Protein AF-A0A5B9D809-F1 (afdb_monomer_lite)

Foldseek 3Di:
DCWDDQVNQIAHPLVSVQQVVVCVQQVDHAAADPDDDPPDGHFHDDPRATQEGAPEQRQDAAGDLSVLVNCNHAYYHQDNYNHPDYDPSVVSNPNHNYDHHD

Secondary structure (DSSP, 8-state):
--EEEETTEEEEHHHHHHHHHHHHHHTSPPPB-S---TT-EEEEEETTEEEEEEETT---S---GGGGG-TT--EEE--SS--S---GGGGG-TT--EEE--

Organism: NCBI:txid2594042

Structure (mmCIF, N/CA/C/O backbone):
data_AF-A0A5B9D809-F1
#
_entry.id   AF-A0A5B9D809-F1
#
loop_
_atom_site.group_PDB
_atom_site.id
_atom_site.type_symbol
_atom_site.label_atom_id
_atom_site.label_alt_id
_atom_site.label_comp_id
_atom_site.label_asym_id
_atom_site.label_entity_id
_atom_site.label_seq_id
_atom_site.pdbx_PDB_ins_code
_atom_site.Cartn_x
_atom_site.Cartn_y
_atom_site.Cartn_z
_atom_site.occupancy
_atom_site.B_iso_or_equiv
_atom_site.auth_seq_id
_atom_site.auth_comp_id
_atom_site.auth_asym_id
_atom_site.auth_atom_id
_atom_site.pdbx_PDB_model_num
ATOM 1 N N . MET A 1 1 ? -5.465 4.920 18.343 1.00 63.78 1 MET A N 1
ATOM 2 C CA . MET A 1 1 ? -5.443 5.344 16.935 1.00 63.78 1 MET A CA 1
ATOM 3 C C . MET A 1 1 ? -4.819 6.717 16.928 1.00 63.78 1 MET A C 1
ATOM 5 O O . MET A 1 1 ? -5.321 7.591 17.634 1.00 63.78 1 MET A O 1
ATOM 9 N N . ASN A 1 2 ? -3.668 6.849 16.281 1.00 88.94 2 ASN A N 1
ATOM 10 C CA . ASN A 1 2 ? -2.941 8.104 16.164 1.00 88.94 2 ASN A CA 1
ATOM 11 C C . ASN A 1 2 ? -3.102 8.561 14.714 1.00 88.94 2 ASN A C 1
ATOM 13 O O . ASN A 1 2 ? -2.374 8.117 13.836 1.00 88.94 2 ASN A O 1
ATOM 17 N N . ILE A 1 3 ? -4.129 9.370 14.463 1.00 93.81 3 ILE A N 1
ATOM 18 C CA . ILE A 1 3 ? -4.565 9.721 13.109 1.00 93.81 3 ILE A CA 1
ATOM 19 C C . ILE A 1 3 ? -3.900 11.030 12.672 1.00 93.81 3 ILE A C 1
ATOM 21 O O . ILE A 1 3 ? -3.886 12.005 13.424 1.00 93.81 3 ILE A O 1
ATOM 25 N N . GLN A 1 4 ? -3.423 11.072 11.430 1.00 95.12 4 GLN A N 1
ATOM 26 C CA . GLN A 1 4 ? -2.888 12.251 10.753 1.00 95.12 4 GLN A CA 1
ATOM 27 C C . GLN A 1 4 ? -3.584 12.456 9.395 1.00 95.12 4 GLN A C 1
ATOM 29 O O . GLN A 1 4 ? -4.223 11.556 8.854 1.00 95.12 4 GLN A O 1
ATOM 34 N N . GLN A 1 5 ? -3.502 13.673 8.846 1.00 95.56 5 GLN A N 1
ATOM 35 C CA . GLN A 1 5 ? -3.953 13.956 7.485 1.00 95.56 5 GLN A CA 1
ATOM 36 C C . GLN A 1 5 ? -2.834 13.722 6.466 1.00 95.56 5 GLN A C 1
ATOM 38 O O . GLN A 1 5 ? -1.820 14.419 6.478 1.00 95.56 5 GLN A O 1
ATOM 43 N N . TYR A 1 6 ? -3.074 12.815 5.524 1.00 97.38 6 TYR A N 1
ATOM 44 C CA . TYR A 1 6 ? -2.292 12.647 4.304 1.00 97.38 6 TYR A CA 1
ATOM 45 C C . TYR A 1 6 ? -3.036 13.315 3.142 1.00 97.38 6 TYR A C 1
ATOM 47 O O . TYR A 1 6 ? -4.085 12.844 2.709 1.00 97.38 6 TYR A O 1
ATOM 55 N N . HIS A 1 7 ? -2.553 14.476 2.687 1.00 96.38 7 HIS A N 1
ATOM 56 C CA . HIS A 1 7 ? -3.226 15.314 1.672 1.00 96.38 7 HIS A CA 1
ATOM 57 C C . HIS A 1 7 ? -4.727 15.544 1.943 1.00 96.38 7 HIS A C 1
ATOM 59 O O . HIS A 1 7 ? -5.543 15.549 1.025 1.00 96.38 7 HIS A O 1
ATOM 65 N N . GLY A 1 8 ? -5.094 15.733 3.215 1.00 96.38 8 GLY A N 1
ATOM 66 C CA . GLY A 1 8 ? -6.481 15.933 3.658 1.00 96.38 8 GLY A CA 1
ATOM 67 C C . GLY A 1 8 ? -7.268 14.646 3.939 1.00 96.38 8 GLY A C 1
ATOM 68 O O . GLY A 1 8 ? -8.413 14.724 4.377 1.00 96.3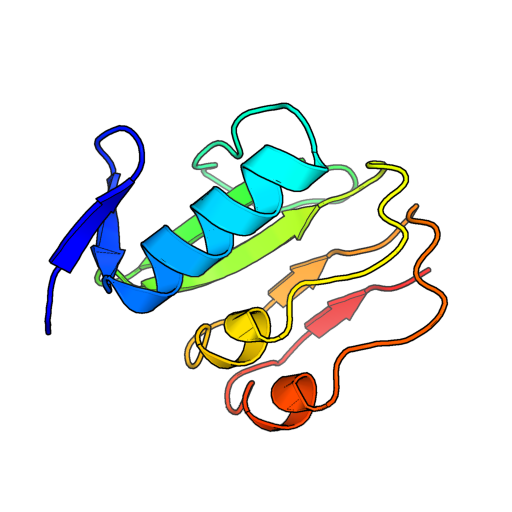8 8 GLY A O 1
ATOM 69 N N . ILE A 1 9 ? -6.667 13.471 3.736 1.00 97.31 9 ILE A N 1
ATOM 70 C CA . ILE A 1 9 ? -7.277 12.165 4.005 1.00 97.31 9 ILE A CA 1
ATOM 71 C C . ILE A 1 9 ? -6.835 11.695 5.397 1.00 97.31 9 ILE A C 1
ATOM 73 O O . ILE A 1 9 ? -5.632 11.585 5.635 1.00 97.31 9 ILE A O 1
ATOM 77 N N . PRO A 1 10 ? -7.764 11.431 6.331 1.00 97.44 10 PRO A N 1
ATOM 78 C CA . PRO A 1 10 ? -7.414 10.926 7.652 1.00 97.44 10 PRO A CA 1
ATOM 79 C C . PRO A 1 10 ? -6.962 9.460 7.575 1.00 97.44 10 PRO A C 1
ATOM 81 O O . PRO A 1 10 ? -7.690 8.608 7.060 1.00 97.44 10 PRO A O 1
ATOM 84 N N . LEU A 1 11 ? -5.775 9.184 8.107 1.00 97.75 11 LEU A N 1
ATOM 85 C CA . LEU A 1 11 ? -5.126 7.873 8.135 1.00 97.75 11 LEU A CA 1
ATOM 86 C C . LEU A 1 11 ? -4.359 7.685 9.446 1.00 97.75 11 LEU A C 1
ATOM 88 O O . LEU A 1 11 ? -3.977 8.669 10.078 1.00 97.75 11 LEU A O 1
ATOM 92 N N . GLU A 1 12 ? -4.086 6.444 9.843 1.00 97.06 12 GLU A N 1
ATOM 93 C CA . GLU A 1 12 ? -3.093 6.187 10.897 1.00 97.06 12 GLU A CA 1
ATOM 94 C C . GLU A 1 12 ? -1.727 6.785 10.506 1.00 97.06 12 GLU A C 1
ATOM 96 O O . GLU A 1 12 ? -1.338 6.804 9.331 1.00 97.06 12 GLU A O 1
ATOM 101 N N . ILE A 1 13 ? -1.006 7.310 11.497 1.00 97.19 13 ILE A N 1
ATOM 102 C CA . ILE A 1 13 ? 0.246 8.049 11.298 1.00 97.19 13 ILE A CA 1
ATOM 103 C C . ILE A 1 13 ? 1.286 7.218 10.543 1.00 97.19 13 ILE A C 1
ATOM 105 O O . ILE A 1 13 ? 1.902 7.720 9.606 1.00 97.19 13 ILE A O 1
ATOM 109 N N . GLU A 1 14 ? 1.418 5.927 10.863 1.00 97.19 14 GLU A N 1
ATOM 110 C CA . GLU A 1 14 ? 2.416 5.066 10.228 1.00 97.19 14 GLU A CA 1
ATOM 111 C C . GLU A 1 14 ? 2.100 4.785 8.748 1.00 97.19 14 GLU A C 1
ATOM 113 O O . GLU A 1 14 ? 3.003 4.533 7.947 1.00 97.19 14 GLU A O 1
ATOM 118 N N . GLU A 1 15 ? 0.820 4.834 8.366 1.00 98.00 15 GLU A N 1
ATOM 119 C CA . GLU A 1 15 ? 0.392 4.702 6.971 1.00 98.00 15 GLU A CA 1
ATOM 120 C C . GLU A 1 15 ? 0.592 6.016 6.200 1.00 98.00 15 GLU A C 1
ATOM 122 O O . GLU A 1 15 ? 0.977 5.985 5.029 1.00 98.00 15 GLU A O 1
ATOM 127 N N . CYS A 1 16 ? 0.410 7.171 6.860 1.00 97.81 16 CYS A N 1
ATOM 128 C CA . CYS A 1 16 ? 0.773 8.475 6.294 1.00 97.81 16 CYS A CA 1
ATOM 129 C C . CYS A 1 16 ? 2.271 8.543 5.984 1.00 97.81 16 CYS A C 1
ATOM 131 O O . CYS A 1 16 ? 2.657 8.998 4.907 1.00 97.81 16 CYS A O 1
ATOM 133 N N . GLU A 1 17 ? 3.110 8.094 6.919 1.00 97.69 17 GLU A N 1
ATOM 134 C CA . GLU A 1 17 ? 4.563 8.039 6.752 1.00 97.69 17 GLU A CA 1
ATOM 135 C C . GLU A 1 17 ? 4.945 7.137 5.577 1.00 97.69 17 GLU A C 1
ATOM 137 O O . GLU A 1 17 ? 5.720 7.552 4.718 1.00 97.69 17 GLU A O 1
ATOM 142 N N . PHE A 1 18 ? 4.344 5.944 5.481 1.00 98.31 18 PHE A N 1
ATOM 143 C CA . PHE A 1 18 ? 4.558 5.049 4.345 1.00 98.31 18 PHE A CA 1
ATOM 144 C C . PHE A 1 18 ? 4.208 5.713 3.005 1.00 98.31 18 PHE A C 1
ATOM 146 O O . PHE A 1 18 ? 5.039 5.712 2.093 1.00 98.31 18 PHE A O 1
ATOM 153 N N . LEU A 1 19 ? 3.008 6.293 2.876 1.00 98.50 19 LEU A N 1
ATOM 154 C CA . LEU A 1 19 ? 2.602 6.948 1.632 1.00 98.50 19 LEU A CA 1
ATOM 155 C C . LEU A 1 19 ? 3.497 8.148 1.308 1.00 98.50 19 LEU A C 1
ATOM 157 O O . LEU A 1 19 ? 3.867 8.319 0.153 1.00 98.50 19 LEU A O 1
ATOM 161 N N . THR A 1 20 ? 3.904 8.932 2.309 1.00 98.06 20 THR A N 1
ATOM 162 C CA . THR A 1 20 ? 4.818 10.072 2.124 1.00 98.06 20 THR A CA 1
ATOM 163 C C . THR A 1 20 ? 6.182 9.612 1.608 1.00 98.06 20 THR A C 1
ATOM 165 O O . THR A 1 20 ? 6.657 10.128 0.600 1.00 98.06 20 THR A O 1
ATOM 168 N N . SER A 1 21 ? 6.784 8.584 2.219 1.00 98.12 21 SER A N 1
ATOM 169 C CA . SER A 1 21 ? 8.042 8.005 1.727 1.00 98.12 21 SER A CA 1
ATOM 170 C C . SER A 1 21 ? 7.909 7.453 0.307 1.00 98.12 21 SER A C 1
ATOM 172 O O . SER A 1 21 ? 8.828 7.569 -0.500 1.00 98.12 21 SER A O 1
ATOM 174 N N . LEU A 1 22 ? 6.768 6.847 -0.024 1.00 97.88 22 LEU A N 1
ATOM 175 C CA . LEU A 1 22 ? 6.533 6.320 -1.362 1.00 97.88 22 LEU A CA 1
ATOM 176 C C . LEU A 1 22 ? 6.340 7.441 -2.398 1.00 97.88 22 LEU A C 1
ATOM 178 O O . LEU A 1 22 ? 6.852 7.335 -3.509 1.00 97.88 22 LEU A O 1
ATOM 182 N N . GLU A 1 23 ? 5.671 8.539 -2.045 1.00 97.56 23 GLU A N 1
ATOM 183 C CA . GLU A 1 23 ? 5.568 9.732 -2.895 1.00 97.56 23 GLU A CA 1
ATOM 184 C C . GLU A 1 23 ? 6.924 10.370 -3.187 1.00 97.56 23 GLU A C 1
ATOM 186 O O . GLU A 1 23 ? 7.155 10.803 -4.316 1.00 97.56 23 GLU A O 1
ATOM 191 N N . GLU A 1 24 ? 7.819 10.422 -2.198 1.00 97.50 24 GLU A N 1
ATOM 192 C CA . GLU A 1 24 ? 9.180 10.935 -2.380 1.00 97.50 24 GLU A CA 1
ATOM 193 C C . GLU A 1 24 ? 9.940 10.135 -3.441 1.00 97.50 24 GLU A C 1
ATOM 195 O O . GLU A 1 24 ? 10.602 10.731 -4.290 1.00 97.50 24 GLU A O 1
ATOM 200 N N . ILE A 1 25 ? 9.786 8.806 -3.443 1.00 96.69 25 ILE A N 1
ATOM 201 C CA . ILE A 1 25 ? 10.392 7.914 -4.443 1.00 96.69 25 ILE A CA 1
ATOM 202 C C . ILE A 1 25 ? 9.739 8.100 -5.818 1.00 96.69 25 ILE A C 1
ATOM 204 O O . ILE A 1 25 ? 10.413 8.089 -6.845 1.00 96.69 25 ILE A O 1
ATOM 208 N N . LEU A 1 26 ? 8.415 8.252 -5.848 1.00 96.25 26 LEU A N 1
ATOM 209 C CA . LEU A 1 26 ? 7.639 8.332 -7.085 1.00 96.25 26 LEU A CA 1
ATOM 210 C C . LEU A 1 26 ? 7.638 9.726 -7.725 1.00 96.25 26 LEU A C 1
ATOM 212 O O . LEU A 1 26 ? 7.231 9.864 -8.880 1.00 96.25 26 LEU A O 1
ATOM 216 N N . HIS A 1 27 ? 8.018 10.759 -6.973 1.00 96.69 27 HIS A N 1
ATOM 217 C CA . HIS A 1 27 ? 7.898 12.173 -7.340 1.00 96.69 27 HIS A CA 1
ATOM 218 C C . HIS A 1 27 ? 6.483 12.589 -7.784 1.00 96.69 27 HIS A C 1
ATOM 220 O O . HIS A 1 27 ? 6.306 13.514 -8.579 1.00 96.69 27 HIS A O 1
ATOM 226 N N . LYS A 1 28 ? 5.451 11.910 -7.275 1.00 96.75 28 LYS A N 1
ATOM 227 C CA . LYS A 1 28 ? 4.042 12.216 -7.550 1.00 96.75 28 LYS A CA 1
ATOM 228 C C . LYS A 1 28 ? 3.165 11.770 -6.394 1.00 96.75 28 LYS A C 1
ATOM 230 O O . LYS A 1 28 ? 3.472 10.787 -5.725 1.00 96.75 28 LYS A O 1
ATOM 235 N N . LYS A 1 29 ? 2.049 12.475 -6.211 1.00 97.00 29 LYS A N 1
ATOM 236 C CA . LYS A 1 29 ? 1.096 12.159 -5.150 1.00 97.00 29 LYS A CA 1
ATOM 237 C C . LYS A 1 29 ? 0.293 10.911 -5.450 1.00 97.00 29 LYS A C 1
ATOM 239 O O . LYS A 1 29 ? -0.145 10.753 -6.586 1.00 97.00 29 LYS A O 1
ATOM 244 N N . ILE A 1 30 ? 0.033 10.088 -4.440 1.00 98.31 30 ILE A N 1
ATOM 245 C CA . ILE A 1 30 ? -0.794 8.885 -4.574 1.00 98.31 30 ILE A CA 1
ATOM 246 C C . ILE A 1 30 ? -2.244 9.276 -4.239 1.00 98.31 30 ILE A C 1
ATOM 248 O O . ILE A 1 30 ? -2.508 9.728 -3.127 1.00 98.31 30 ILE A O 1
ATOM 252 N N . PRO A 1 31 ? -3.203 9.176 -5.176 1.00 98.12 31 PRO A N 1
ATOM 253 C CA . PRO A 1 31 ? -4.570 9.637 -4.941 1.00 98.12 31 PRO A CA 1
ATOM 254 C C . PRO A 1 31 ? -5.434 8.591 -4.221 1.00 98.12 31 PRO A C 1
ATOM 256 O O . PRO A 1 31 ? -5.276 7.384 -4.427 1.00 98.12 31 PRO A O 1
ATOM 259 N N . LEU A 1 32 ? -6.420 9.057 -3.446 1.00 98.38 32 LEU A N 1
ATOM 260 C CA . LEU A 1 32 ? -7.554 8.228 -3.026 1.00 98.38 32 LEU A CA 1
ATOM 261 C C . LEU A 1 32 ? -8.429 7.928 -4.245 1.00 98.38 32 LEU A C 1
ATOM 263 O O . LEU A 1 32 ? -8.778 8.839 -4.997 1.00 98.38 32 LEU A O 1
ATOM 267 N N . VAL A 1 33 ? -8.807 6.667 -4.431 1.00 98.25 33 VAL A N 1
ATOM 268 C CA . VAL A 1 33 ? -9.646 6.231 -5.555 1.00 98.25 33 VAL A CA 1
ATOM 269 C C . VAL A 1 33 ? -10.894 5.504 -5.065 1.00 98.25 33 VAL A C 1
ATOM 271 O O . VAL A 1 33 ? -10.911 4.917 -3.990 1.00 98.25 33 VAL A O 1
ATOM 274 N N . GLU A 1 34 ? -11.954 5.499 -5.873 1.00 96.12 34 GLU A N 1
ATOM 275 C CA . GLU A 1 34 ? -13.186 4.765 -5.540 1.00 96.12 34 GLU A CA 1
ATOM 276 C C . GLU A 1 34 ? -13.025 3.245 -5.689 1.00 96.12 34 GLU A C 1
ATOM 278 O O . GLU A 1 34 ? -13.695 2.459 -5.022 1.00 96.12 34 GLU A O 1
ATOM 283 N N . LYS A 1 35 ? -12.159 2.814 -6.612 1.00 95.38 35 LYS A N 1
ATOM 284 C CA . LYS A 1 35 ? -11.958 1.407 -6.965 1.00 95.38 35 LYS A CA 1
ATOM 285 C C . LYS A 1 35 ? -10.544 1.171 -7.481 1.00 95.38 35 LYS A C 1
ATOM 287 O O . LYS A 1 35 ? -10.011 2.001 -8.211 1.00 95.38 35 LYS A O 1
ATOM 292 N N . ILE A 1 36 ? -9.995 0.000 -7.169 1.00 92.38 36 ILE A N 1
ATOM 293 C CA . ILE A 1 36 ? -8.758 -0.500 -7.771 1.00 92.38 36 ILE A CA 1
ATOM 294 C C . ILE A 1 36 ? -9.121 -1.528 -8.839 1.00 92.38 36 ILE A C 1
ATOM 296 O O . ILE A 1 36 ? -9.872 -2.469 -8.579 1.00 92.38 36 ILE A O 1
ATOM 300 N N . ARG A 1 37 ? -8.621 -1.298 -10.052 1.00 87.19 37 ARG A N 1
ATOM 301 C CA . ARG A 1 37 ? -8.699 -2.178 -11.225 1.00 87.19 37 ARG A CA 1
ATOM 302 C C . ARG A 1 37 ? -7.313 -2.273 -11.868 1.00 87.19 37 ARG A C 1
ATOM 304 O O . ARG A 1 37 ? -6.409 -1.530 -11.486 1.00 87.19 37 ARG A O 1
ATOM 311 N N . PHE A 1 38 ? -7.176 -3.117 -12.888 1.00 82.06 38 PHE A N 1
ATOM 312 C CA . PHE A 1 38 ? -5.984 -3.157 -13.737 1.00 82.06 38 PHE A CA 1
ATOM 313 C C . PHE A 1 38 ? -5.559 -1.737 -14.168 1.00 82.06 38 PHE A C 1
ATOM 315 O O . PHE A 1 38 ? -6.407 -0.932 -14.558 1.00 82.06 38 PHE A O 1
ATOM 322 N N . GLN A 1 39 ? -4.263 -1.437 -14.047 1.00 90.06 39 GLN A N 1
ATOM 323 C CA . GLN A 1 39 ? -3.628 -0.137 -14.335 1.00 90.06 39 GLN A CA 1
ATOM 324 C C . GLN A 1 39 ? -3.992 1.047 -13.424 1.00 90.06 39 GLN A C 1
ATOM 326 O O . GLN A 1 39 ? -3.692 2.196 -13.744 1.00 90.06 39 GLN A O 1
ATOM 331 N N . THR A 1 40 ? -4.635 0.811 -12.278 1.00 94.69 40 THR A N 1
ATOM 332 C CA . THR A 1 40 ? -4.945 1.911 -11.349 1.00 94.69 40 THR A CA 1
ATOM 333 C C . THR A 1 40 ? -3.678 2.397 -10.640 1.00 94.69 40 THR A C 1
ATOM 335 O O . THR A 1 40 ? -2.831 1.598 -10.255 1.00 94.69 40 THR A O 1
ATOM 338 N N . PHE A 1 41 ? -3.572 3.700 -10.394 1.00 97.19 41 PHE A N 1
ATOM 339 C CA . PHE A 1 41 ? -2.582 4.282 -9.489 1.00 97.19 41 PHE A CA 1
ATOM 340 C C . PHE A 1 41 ? -3.321 5.017 -8.369 1.00 97.19 41 PHE A C 1
ATOM 342 O O . PHE A 1 41 ? -4.051 5.969 -8.645 1.00 97.19 41 PHE A O 1
ATOM 349 N N . GLY A 1 42 ? -3.195 4.543 -7.130 1.00 98.25 42 GLY A N 1
ATOM 350 C CA . GLY A 1 42 ? -3.951 5.078 -5.999 1.00 98.25 42 GLY A CA 1
ATOM 351 C C . GLY A 1 42 ? -4.206 4.071 -4.882 1.00 98.25 42 GLY A C 1
ATOM 352 O O . GLY A 1 42 ? -3.766 2.921 -4.938 1.00 98.25 42 GLY A O 1
ATOM 353 N N . PHE A 1 43 ? -4.951 4.501 -3.868 1.00 98.69 43 PHE A N 1
ATOM 354 C CA . PHE A 1 43 ? -5.278 3.690 -2.696 1.00 98.69 43 PHE A CA 1
ATOM 355 C C . PHE A 1 43 ? -6.736 3.846 -2.259 1.00 98.69 43 PHE A C 1
ATOM 357 O O . PHE A 1 43 ? -7.429 4.783 -2.655 1.00 98.69 43 PHE A O 1
ATOM 364 N N . ILE A 1 44 ? -7.201 2.902 -1.441 1.00 98.56 44 ILE A N 1
ATOM 365 C CA . ILE A 1 44 ? -8.529 2.904 -0.822 1.00 98.56 44 ILE A CA 1
ATOM 366 C C . ILE A 1 44 ? -8.372 2.772 0.684 1.00 98.56 44 ILE A C 1
ATOM 368 O O . ILE A 1 44 ? -7.627 1.916 1.167 1.00 98.56 44 ILE A O 1
ATOM 372 N N . VAL A 1 45 ? -9.142 3.580 1.406 1.00 98.00 45 VAL A N 1
ATOM 373 C CA . VAL A 1 45 ? -9.175 3.622 2.867 1.00 98.00 45 VAL A CA 1
ATOM 374 C C . VAL A 1 45 ? -10.509 3.101 3.376 1.00 98.00 45 VAL A C 1
ATOM 376 O O . VAL A 1 45 ? -11.558 3.379 2.794 1.00 98.00 45 VAL A O 1
ATOM 379 N N . LYS A 1 46 ? -10.474 2.379 4.492 1.00 97.56 46 LYS A N 1
ATOM 380 C CA . LYS A 1 46 ? -11.642 2.059 5.308 1.00 97.56 46 LYS A CA 1
ATOM 381 C C . LYS A 1 46 ? -11.259 2.207 6.775 1.00 97.56 46 LYS A C 1
ATOM 383 O O . LYS A 1 46 ? -10.207 1.724 7.174 1.00 97.56 46 LYS A O 1
ATOM 388 N N . ASP A 1 47 ? -12.106 2.873 7.556 1.00 95.62 47 ASP A N 1
ATOM 389 C CA . ASP A 1 47 ? -11.891 3.080 8.995 1.00 95.62 47 ASP A CA 1
ATOM 390 C C . ASP A 1 47 ? -10.500 3.677 9.310 1.00 95.62 47 ASP A C 1
ATOM 392 O O . ASP A 1 47 ? -9.820 3.239 10.230 1.00 95.62 47 ASP A O 1
ATOM 396 N N . PHE A 1 48 ? -10.075 4.670 8.512 1.00 96.88 48 PHE A N 1
ATOM 397 C CA . PHE A 1 48 ? -8.760 5.337 8.587 1.00 96.88 48 PHE A CA 1
ATOM 398 C C . PHE A 1 48 ? -7.542 4.443 8.300 1.00 96.88 48 PHE A C 1
ATOM 400 O O . PHE A 1 48 ? -6.418 4.844 8.589 1.00 96.88 48 PHE A O 1
ATOM 407 N N . GLN A 1 49 ? -7.748 3.259 7.714 1.00 97.56 49 GLN A N 1
ATOM 408 C CA . GLN A 1 49 ? -6.672 2.339 7.341 1.00 97.56 49 GLN A CA 1
ATOM 409 C C . GLN A 1 49 ? -6.696 2.003 5.847 1.00 97.56 49 GLN A C 1
ATOM 411 O O . GLN A 1 49 ? -7.765 1.830 5.249 1.00 97.56 49 GLN A O 1
ATOM 416 N N . ILE A 1 50 ? -5.525 1.874 5.229 1.00 98.50 50 ILE A N 1
ATOM 417 C CA . ILE A 1 50 ? -5.378 1.473 3.829 1.00 98.50 50 ILE A CA 1
ATOM 418 C C . ILE A 1 50 ? -5.753 -0.002 3.690 1.00 98.50 50 ILE A C 1
ATOM 420 O O . ILE A 1 50 ? -5.113 -0.894 4.244 1.00 98.50 50 ILE A O 1
ATOM 424 N N . ILE A 1 51 ? -6.786 -0.268 2.891 1.00 98.62 51 ILE A N 1
ATOM 425 C CA . ILE A 1 51 ? -7.248 -1.633 2.609 1.00 98.62 51 ILE A CA 1
ATOM 426 C C . ILE A 1 51 ? -6.827 -2.129 1.229 1.00 98.62 51 ILE A C 1
ATOM 428 O O . ILE A 1 51 ? -6.749 -3.338 1.015 1.00 98.62 51 ILE A O 1
ATOM 432 N N . LYS A 1 52 ? -6.561 -1.222 0.284 1.00 98.62 52 LYS A N 1
ATOM 433 C CA . LYS A 1 52 ? -6.059 -1.564 -1.050 1.00 98.62 52 LYS A CA 1
ATOM 434 C C . LYS A 1 52 ? -5.092 -0.492 -1.535 1.00 98.62 52 LYS A C 1
ATOM 436 O O . LYS A 1 52 ? -5.373 0.693 -1.360 1.00 98.62 52 LYS A O 1
ATOM 441 N N . LEU A 1 53 ? -4.013 -0.901 -2.191 1.00 98.38 53 LEU A N 1
ATOM 442 C CA . LEU A 1 53 ? -3.017 -0.008 -2.781 1.00 98.38 53 LEU A CA 1
ATOM 443 C C . LEU A 1 53 ? -2.605 -0.525 -4.162 1.00 98.38 53 LEU A C 1
ATOM 445 O O . LEU A 1 53 ? -2.402 -1.723 -4.351 1.00 98.38 53 LEU A O 1
ATOM 449 N N . SER A 1 54 ? -2.482 0.389 -5.120 1.00 98.00 54 SER A N 1
ATOM 450 C CA . SER A 1 54 ? -2.033 0.096 -6.476 1.00 98.00 54 SER A CA 1
ATOM 451 C C . SER A 1 54 ? -0.999 1.115 -6.926 1.00 98.00 54 SER A C 1
ATOM 453 O O . SER A 1 54 ? -1.282 2.313 -6.985 1.00 98.00 54 SER A O 1
ATOM 455 N N . ILE A 1 55 ? 0.189 0.623 -7.263 1.00 97.06 55 ILE A N 1
ATOM 456 C CA . ILE A 1 55 ? 1.344 1.392 -7.742 1.00 97.06 55 ILE A CA 1
ATOM 457 C C . ILE A 1 55 ? 1.735 0.849 -9.117 1.00 97.06 55 ILE A C 1
ATOM 459 O O . ILE A 1 55 ? 2.881 0.513 -9.377 1.00 97.06 55 ILE A O 1
ATOM 463 N N . PHE A 1 56 ? 0.760 0.693 -10.004 1.00 94.88 56 PHE A N 1
ATOM 464 C CA . PHE A 1 56 ? 0.995 0.115 -11.322 1.00 94.88 56 PHE A CA 1
ATOM 465 C C . 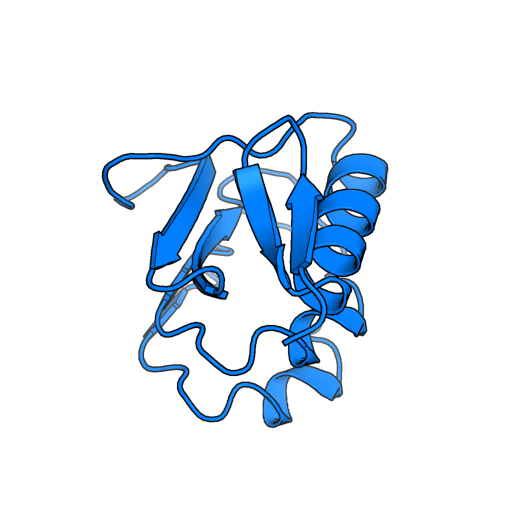PHE A 1 56 ? 1.904 1.006 -12.180 1.00 94.88 56 PHE A C 1
ATOM 467 O O . PHE A 1 56 ? 1.714 2.228 -12.209 1.00 94.88 56 PHE A O 1
ATOM 474 N N . GLY A 1 57 ? 2.846 0.411 -12.917 1.00 94.06 57 GLY A N 1
ATOM 475 C CA . GLY A 1 57 ? 3.533 1.113 -14.007 1.00 94.06 57 GLY A CA 1
ATOM 476 C C . GLY A 1 57 ? 4.400 2.287 -13.549 1.00 94.06 57 GLY A C 1
ATOM 477 O O . GLY A 1 57 ? 4.441 3.319 -14.217 1.00 94.06 57 GLY A O 1
ATOM 478 N N . CYS A 1 58 ? 5.014 2.201 -12.367 1.00 95.44 58 CYS A N 1
ATOM 479 C CA . CYS A 1 58 ? 5.705 3.330 -11.740 1.00 95.44 58 CYS A CA 1
ATOM 480 C C . CYS A 1 58 ? 7.231 3.226 -11.771 1.00 95.44 58 CYS A C 1
ATOM 482 O O . CYS A 1 58 ? 7.901 4.069 -11.178 1.00 95.44 58 CYS A O 1
ATOM 484 N N . HIS A 1 59 ? 7.776 2.217 -12.459 1.00 94.44 59 HIS A N 1
ATOM 485 C CA . HIS A 1 59 ? 9.218 1.961 -12.545 1.00 94.44 59 HIS A CA 1
ATOM 486 C C . HIS A 1 59 ? 9.900 1.852 -11.176 1.00 94.44 59 HIS A C 1
ATOM 488 O O . HIS A 1 59 ? 11.086 2.149 -11.030 1.00 94.44 59 HIS A O 1
ATOM 494 N N . LEU A 1 60 ? 9.142 1.436 -10.164 1.00 95.44 60 LEU A N 1
ATOM 495 C CA . LEU A 1 60 ? 9.622 1.377 -8.800 1.00 95.44 60 LEU A CA 1
ATOM 496 C C . LEU A 1 60 ? 10.676 0.272 -8.673 1.00 95.44 60 LEU A C 1
ATOM 498 O O . LEU A 1 60 ? 10.422 -0.863 -9.068 1.00 95.44 60 LEU A O 1
ATOM 502 N N . SER A 1 61 ? 11.850 0.598 -8.130 1.00 95.00 61 SER A N 1
ATOM 503 C CA . SER A 1 61 ? 12.954 -0.358 -7.946 1.00 95.00 61 SER A CA 1
ATOM 504 C C . SER A 1 61 ? 12.959 -1.0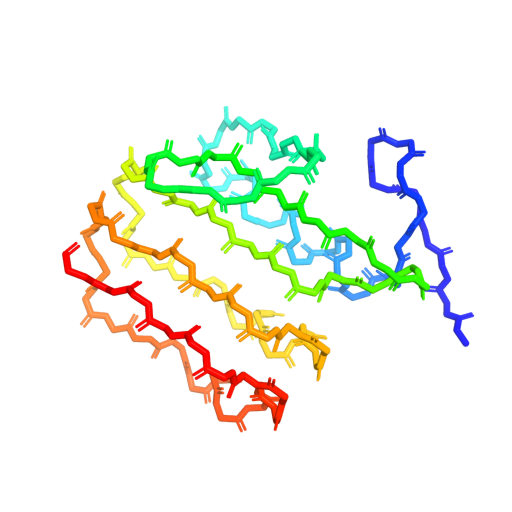24 -6.569 1.00 95.00 61 SER A C 1
ATOM 506 O O . SER A 1 61 ? 13.496 -2.122 -6.408 1.00 95.00 61 SER A O 1
ATOM 508 N N . TYR A 1 62 ? 12.344 -0.382 -5.572 1.00 96.06 62 TYR A N 1
ATOM 509 C CA . TYR A 1 62 ? 12.163 -0.920 -4.229 1.00 96.06 62 TYR A CA 1
ATOM 510 C C . TYR A 1 62 ? 10.909 -0.353 -3.561 1.00 96.06 62 TYR A C 1
ATOM 512 O O . TYR A 1 62 ? 10.463 0.752 -3.857 1.00 96.06 62 TYR A O 1
ATOM 520 N N . ILE A 1 63 ? 10.374 -1.105 -2.604 1.00 97.12 63 ILE A N 1
ATOM 521 C CA . ILE A 1 63 ? 9.301 -0.664 -1.711 1.00 97.12 63 ILE A CA 1
ATOM 522 C C . ILE A 1 63 ? 9.928 -0.327 -0.343 1.00 97.12 63 ILE A C 1
ATOM 524 O O . ILE A 1 63 ? 10.777 -1.093 0.121 1.00 97.12 63 ILE A O 1
ATOM 528 N N . PRO A 1 64 ? 9.540 0.774 0.326 1.00 97.50 64 PRO A N 1
ATOM 529 C CA . PRO A 1 64 ? 9.988 1.072 1.688 1.00 97.50 64 PRO A CA 1
ATOM 530 C C . PRO A 1 64 ? 9.650 -0.037 2.698 1.00 97.50 64 PRO A C 1
ATOM 532 O O . PRO A 1 64 ? 8.557 -0.598 2.665 1.00 97.50 64 PRO A O 1
ATOM 535 N N . GLU A 1 65 ? 10.532 -0.287 3.672 1.00 98.12 65 GLU A N 1
ATOM 536 C CA . GLU A 1 65 ? 10.272 -1.226 4.786 1.00 98.12 65 GLU A CA 1
ATOM 537 C C . GLU A 1 65 ? 9.062 -0.818 5.656 1.00 98.12 65 GLU A C 1
ATOM 539 O O . GLU A 1 65 ? 8.486 -1.637 6.372 1.00 98.12 65 GLU A O 1
ATOM 544 N N . SER A 1 66 ? 8.625 0.441 5.581 1.00 98.12 66 SER A N 1
ATOM 545 C CA . SER A 1 66 ? 7.391 0.900 6.224 1.00 98.12 66 SER A CA 1
ATOM 546 C C . SER A 1 66 ? 6.123 0.303 5.604 1.00 98.12 66 SER A C 1
ATOM 548 O O . SER A 1 66 ? 5.059 0.443 6.201 1.00 98.12 66 SER A O 1
ATOM 550 N N . ILE A 1 67 ? 6.196 -0.437 4.485 1.00 98.38 67 ILE A N 1
ATOM 551 C CA . ILE A 1 67 ? 5.019 -1.140 3.952 1.00 98.38 67 ILE A CA 1
ATOM 552 C C . ILE A 1 67 ? 4.427 -2.122 4.963 1.00 98.38 67 ILE A C 1
ATOM 554 O O . ILE A 1 67 ? 3.212 -2.275 5.019 1.00 98.38 67 ILE A O 1
ATOM 558 N N . GLY A 1 68 ? 5.248 -2.710 5.841 1.00 98.00 68 GLY A N 1
ATOM 559 C CA . GLY A 1 68 ? 4.765 -3.575 6.920 1.00 98.00 68 GLY A CA 1
ATOM 560 C C . GLY A 1 68 ? 3.859 -2.883 7.947 1.00 98.00 68 GLY A C 1
ATOM 561 O O . GLY A 1 68 ? 3.302 -3.563 8.809 1.00 98.00 68 GLY A O 1
ATOM 562 N N . ASN A 1 69 ? 3.703 -1.557 7.881 1.00 97.75 69 ASN A N 1
ATOM 563 C CA . ASN A 1 69 ? 2.744 -0.814 8.695 1.00 97.75 69 ASN A CA 1
ATOM 564 C C . ASN A 1 69 ? 1.310 -0.911 8.152 1.00 97.75 69 ASN A C 1
ATOM 566 O O . ASN A 1 69 ? 0.372 -0.672 8.911 1.00 97.75 69 ASN A O 1
ATOM 570 N N . LEU A 1 70 ? 1.118 -1.334 6.895 1.00 98.00 70 LEU A N 1
ATOM 571 C CA . LEU A 1 70 ? -0.199 -1.504 6.273 1.00 98.00 70 LEU A CA 1
ATOM 572 C C . LEU A 1 70 ? -0.902 -2.787 6.752 1.00 98.00 70 LEU A C 1
ATOM 574 O O . LEU A 1 70 ? -1.282 -3.653 5.967 1.00 98.00 70 LEU A O 1
ATOM 578 N N . LYS A 1 71 ? -1.093 -2.935 8.065 1.00 96.44 71 LYS A N 1
ATOM 579 C CA . LYS A 1 71 ? -1.573 -4.175 8.708 1.00 96.44 71 LYS A CA 1
ATOM 580 C C . LYS A 1 71 ? -2.976 -4.608 8.274 1.00 96.44 71 LYS A C 1
ATOM 582 O O . LYS A 1 71 ? -3.376 -5.737 8.547 1.00 96.44 71 LYS A O 1
ATOM 587 N N . LYS A 1 72 ? -3.753 -3.714 7.652 1.00 98.12 72 LYS A N 1
ATOM 588 C CA . LYS A 1 72 ? -5.105 -3.990 7.137 1.00 98.12 72 LYS A CA 1
ATOM 589 C C . LYS A 1 72 ? -5.186 -4.088 5.619 1.00 98.12 72 LYS A C 1
ATOM 591 O O . LYS A 1 72 ? -6.288 -4.297 5.106 1.00 98.12 72 LYS A O 1
ATOM 596 N N . VAL A 1 73 ? -4.066 -3.961 4.908 1.00 98.56 73 VAL A N 1
ATOM 597 C CA . VAL A 1 73 ? -4.086 -4.070 3.453 1.00 98.56 73 VAL A CA 1
ATOM 598 C C . VAL A 1 73 ? -4.465 -5.485 3.048 1.00 98.56 73 VAL A C 1
ATOM 600 O O . VAL A 1 73 ? -3.916 -6.457 3.554 1.00 98.56 73 VAL A O 1
ATOM 603 N N . LYS A 1 74 ? -5.432 -5.58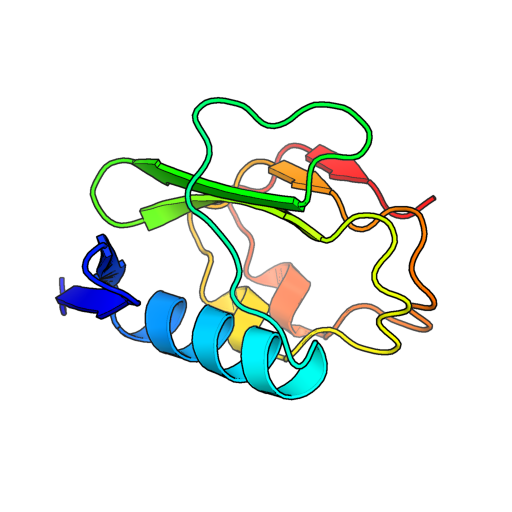0 2.140 1.00 98.56 74 LYS A N 1
ATOM 604 C CA . LYS A 1 74 ? -5.932 -6.840 1.584 1.00 98.56 74 LYS A CA 1
ATOM 605 C C . LYS A 1 74 ? -5.449 -7.060 0.165 1.00 98.56 74 LYS A C 1
ATOM 607 O O . LYS A 1 74 ? -5.266 -8.196 -0.246 1.00 98.56 74 LYS A O 1
ATOM 612 N N . VAL A 1 75 ? -5.260 -5.979 -0.588 1.00 97.88 75 VAL A N 1
ATOM 613 C CA . VAL A 1 75 ? -4.934 -6.054 -2.012 1.00 97.88 75 VAL A CA 1
ATOM 614 C C . VAL A 1 75 ? -3.783 -5.113 -2.339 1.00 97.88 75 VAL A C 1
ATOM 616 O O . VAL A 1 75 ? -3.892 -3.904 -2.109 1.00 97.88 75 VAL A O 1
ATOM 619 N N . LEU A 1 76 ? -2.716 -5.669 -2.909 1.00 97.50 76 LEU A N 1
ATOM 620 C CA . LEU A 1 76 ? -1.552 -4.939 -3.404 1.00 97.50 76 LEU A CA 1
ATOM 621 C C . LEU A 1 76 ? -1.338 -5.213 -4.894 1.00 97.50 76 LEU A C 1
ATOM 623 O O . LEU A 1 76 ? -1.036 -6.337 -5.289 1.00 97.50 76 LEU A O 1
ATOM 627 N N . TYR A 1 77 ? -1.448 -4.167 -5.711 1.00 96.88 77 TYR A N 1
ATOM 628 C CA . TYR A 1 77 ? -1.077 -4.200 -7.126 1.00 96.88 77 TYR A CA 1
ATOM 629 C C . TYR A 1 77 ? 0.246 -3.465 -7.329 1.00 96.88 77 TYR A C 1
ATOM 631 O O . TYR A 1 77 ? 0.300 -2.237 -7.238 1.00 96.88 77 TYR A O 1
ATOM 639 N N . LEU A 1 78 ? 1.308 -4.216 -7.604 1.00 96.06 78 LEU A N 1
ATOM 640 C CA . LEU A 1 78 ? 2.655 -3.701 -7.858 1.00 96.06 78 LEU A CA 1
ATOM 641 C C . LEU A 1 78 ? 3.187 -4.128 -9.235 1.00 96.06 78 LEU A C 1
ATOM 643 O O . LEU A 1 78 ? 4.378 -3.964 -9.490 1.00 96.06 78 LEU A O 1
ATOM 647 N N . SER A 1 79 ? 2.320 -4.642 -10.109 1.00 95.06 79 SER A N 1
ATOM 648 C CA . SER A 1 79 ? 2.654 -5.021 -11.483 1.00 95.06 79 SER A CA 1
ATOM 649 C C . SER A 1 79 ? 3.237 -3.856 -12.288 1.00 95.06 79 SER A C 1
ATOM 651 O O . SER A 1 79 ? 2.955 -2.682 -12.004 1.00 95.06 79 SER A O 1
ATOM 653 N N . GLU A 1 80 ? 4.012 -4.179 -13.321 1.00 95.62 80 GLU A N 1
ATOM 654 C CA . GLU A 1 80 ? 4.694 -3.215 -14.198 1.00 95.62 80 GLU A CA 1
ATOM 655 C C . GLU A 1 80 ? 5.639 -2.269 -13.422 1.00 95.62 80 GLU A C 1
ATOM 657 O O . GLU A 1 80 ? 5.735 -1.062 -13.671 1.00 95.62 80 GLU A O 1
ATOM 662 N N . ASN A 1 81 ? 6.353 -2.819 -12.438 1.00 95.88 81 ASN A N 1
ATOM 663 C CA . ASN A 1 81 ? 7.478 -2.162 -11.768 1.00 95.88 81 ASN A CA 1
ATOM 664 C C . ASN A 1 81 ? 8.782 -2.942 -11.984 1.00 95.88 81 ASN A C 1
ATOM 666 O O . ASN A 1 81 ? 8.796 -4.012 -12.577 1.00 95.88 81 ASN A O 1
ATOM 670 N N . HIS A 1 82 ? 9.890 -2.406 -11.472 1.00 95.25 82 HIS A N 1
ATOM 671 C CA . HIS A 1 82 ? 11.229 -2.997 -11.583 1.00 95.25 82 HIS A CA 1
ATOM 672 C C . HIS A 1 82 ? 11.713 -3.515 -10.224 1.00 95.25 82 HIS A C 1
ATOM 674 O O . HIS A 1 82 ? 12.866 -3.316 -9.837 1.00 95.25 82 HIS A O 1
ATOM 680 N N . LEU A 1 83 ? 10.798 -4.114 -9.456 1.00 94.38 83 LEU A N 1
ATOM 681 C CA . LEU A 1 83 ? 11.073 -4.581 -8.102 1.00 94.38 83 LEU A CA 1
ATOM 682 C C . LEU A 1 83 ? 11.987 -5.806 -8.151 1.00 94.38 83 LEU A C 1
ATOM 684 O O . LEU A 1 83 ? 11.579 -6.885 -8.568 1.00 94.38 83 LEU A O 1
ATOM 688 N N . ASN A 1 84 ? 13.217 -5.653 -7.665 1.00 89.81 84 ASN A N 1
ATOM 689 C CA . ASN A 1 84 ? 14.163 -6.771 -7.580 1.00 89.81 84 ASN A CA 1
ATOM 690 C C . ASN A 1 84 ? 13.868 -7.698 -6.392 1.00 89.81 84 ASN A C 1
ATOM 692 O O . ASN A 1 84 ? 14.200 -8.880 -6.416 1.00 89.81 84 ASN A O 1
ATOM 696 N N . GLN A 1 85 ? 13.291 -7.142 -5.325 1.00 93.44 85 GLN A N 1
ATOM 697 C CA . GLN A 1 85 ? 12.974 -7.853 -4.093 1.00 93.44 85 GLN A CA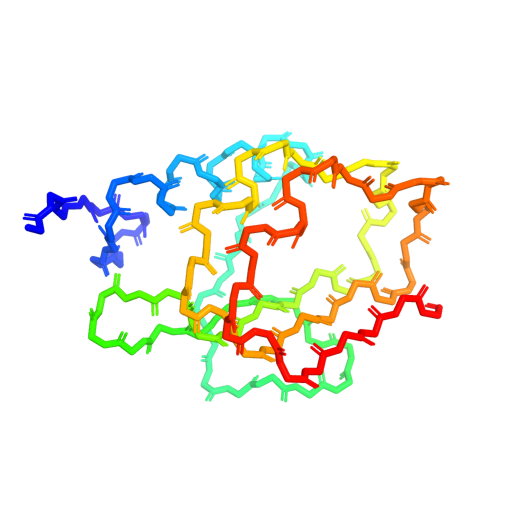 1
ATOM 698 C C . GLN A 1 85 ? 11.839 -7.153 -3.348 1.00 93.44 85 GLN A C 1
ATOM 700 O O . GLN A 1 85 ? 11.660 -5.937 -3.458 1.00 93.44 85 GLN A O 1
ATOM 705 N N . LEU A 1 86 ? 11.113 -7.920 -2.540 1.00 95.62 86 LEU A N 1
ATOM 706 C CA . LEU A 1 86 ? 10.183 -7.375 -1.560 1.00 95.62 86 LEU A CA 1
ATOM 707 C C . LEU A 1 86 ? 10.913 -7.157 -0.222 1.00 95.62 86 LEU A C 1
ATOM 709 O O . LEU A 1 86 ? 11.721 -8.007 0.159 1.00 95.62 86 LEU A O 1
ATOM 713 N N . PRO A 1 87 ? 10.662 -6.046 0.497 1.00 96.69 87 PRO A N 1
ATOM 714 C CA . PRO A 1 87 ? 11.239 -5.810 1.815 1.00 96.69 87 PRO A CA 1
ATOM 715 C C . PRO A 1 87 ? 10.807 -6.880 2.823 1.00 96.69 87 PRO A C 1
ATOM 717 O O . PRO A 1 87 ? 9.716 -7.448 2.736 1.00 96.69 87 PRO A O 1
ATOM 720 N N . SER A 1 88 ? 11.654 -7.131 3.821 1.00 97.75 88 SER A N 1
ATOM 721 C CA . SER A 1 88 ? 11.437 -8.192 4.820 1.00 97.75 88 SER A CA 1
ATOM 722 C C . SER A 1 88 ? 10.153 -7.991 5.636 1.00 97.75 88 SER A C 1
ATOM 724 O O . SER A 1 88 ? 9.508 -8.948 6.064 1.00 97.75 88 SER A O 1
ATOM 726 N N . SER A 1 89 ? 9.734 -6.737 5.801 1.00 98.19 89 SER A N 1
ATOM 727 C CA . SER A 1 89 ? 8.476 -6.334 6.428 1.00 98.19 89 SER A CA 1
ATOM 728 C C . SER A 1 89 ? 7.201 -6.780 5.707 1.00 98.19 89 SER A C 1
ATOM 730 O O . SER A 1 89 ? 6.145 -6.705 6.335 1.00 98.19 89 SER A O 1
ATOM 732 N N . PHE A 1 90 ? 7.255 -7.306 4.473 1.00 96.75 90 PHE A N 1
ATOM 733 C CA . PHE A 1 90 ? 6.074 -7.895 3.813 1.00 96.75 90 PHE A CA 1
ATOM 734 C C . PHE A 1 90 ? 5.419 -8.992 4.660 1.00 96.75 90 PHE A C 1
ATOM 736 O O . PHE A 1 90 ? 4.201 -9.145 4.632 1.00 96.75 90 PHE A O 1
ATOM 743 N N . GLN A 1 91 ? 6.197 -9.700 5.487 1.00 96.31 91 GLN A N 1
ATOM 744 C CA . GLN A 1 91 ? 5.671 -10.708 6.414 1.00 96.31 91 GLN A CA 1
ATOM 745 C C . GLN A 1 91 ? 4.702 -10.142 7.472 1.00 96.31 91 GLN A C 1
ATOM 747 O O . GLN A 1 91 ? 3.989 -10.906 8.111 1.00 96.31 91 GLN A O 1
ATOM 752 N N . LYS A 1 92 ? 4.685 -8.816 7.687 1.00 98.19 92 LYS A N 1
ATOM 753 C CA . LYS A 1 92 ? 3.789 -8.130 8.637 1.00 98.19 92 LYS A CA 1
ATOM 754 C C . LYS A 1 92 ? 2.419 -7.798 8.034 1.00 98.19 92 LYS A C 1
ATOM 756 O O . LYS A 1 92 ? 1.550 -7.294 8.744 1.00 98.19 92 LYS A O 1
ATOM 761 N N . LEU A 1 93 ? 2.218 -8.046 6.739 1.00 98.19 93 LEU A N 1
ATOM 762 C CA . LEU A 1 93 ? 0.953 -7.808 6.044 1.00 98.19 93 LEU A CA 1
ATOM 763 C C . LEU A 1 93 ? -0.036 -8.949 6.323 1.00 98.19 93 LEU A C 1
ATOM 765 O O . LEU A 1 93 ? -0.426 -9.696 5.433 1.00 98.19 93 LEU A O 1
ATOM 769 N N . GLU A 1 94 ? -0.434 -9.090 7.586 1.00 95.25 94 GLU A N 1
ATOM 770 C CA . GLU A 1 94 ? -1.211 -10.231 8.094 1.00 95.25 94 GLU A CA 1
ATOM 771 C C . GLU A 1 94 ? -2.585 -10.401 7.425 1.00 95.25 94 GLU A C 1
ATOM 773 O O . GLU A 1 94 ? -3.155 -11.489 7.458 1.00 95.25 94 GLU A O 1
ATOM 778 N N . MET A 1 95 ? -3.129 -9.330 6.840 1.00 98.38 95 MET A N 1
ATOM 779 C CA . MET A 1 95 ? -4.446 -9.310 6.192 1.00 98.38 95 MET A CA 1
ATOM 780 C C . MET A 1 95 ? -4.370 -9.359 4.658 1.00 98.38 95 MET A C 1
ATOM 782 O O . MET A 1 95 ? -5.406 -9.207 4.011 1.00 98.38 95 MET A O 1
ATOM 786 N N . LEU A 1 96 ? -3.176 -9.533 4.076 1.00 98.38 96 LEU A N 1
ATOM 787 C CA . LEU A 1 96 ? -2.988 -9.549 2.627 1.00 98.38 96 LEU A CA 1
ATOM 788 C C . LEU A 1 96 ? -3.639 -10.795 2.014 1.00 98.38 96 LEU A C 1
ATOM 790 O O . LEU A 1 96 ? -3.309 -11.924 2.369 1.00 98.38 96 LEU A O 1
ATOM 794 N N . GLU A 1 97 ? -4.553 -10.575 1.075 1.00 98.31 97 GLU A N 1
ATOM 795 C CA . GLU A 1 97 ? -5.320 -11.612 0.378 1.00 98.31 97 GLU A CA 1
ATOM 796 C C . GLU A 1 97 ? -4.855 -11.753 -1.080 1.00 98.31 97 GLU A C 1
ATOM 798 O O . GLU A 1 97 ? -4.775 -12.861 -1.604 1.00 98.31 97 GLU A O 1
ATOM 803 N N . GLU A 1 98 ? -4.512 -10.637 -1.730 1.00 96.88 98 GLU A N 1
ATOM 804 C CA . GLU A 1 98 ? -4.114 -10.593 -3.136 1.00 96.88 98 GLU A CA 1
ATOM 805 C C . GLU A 1 98 ? -2.849 -9.745 -3.332 1.00 96.88 98 GLU A C 1
ATOM 807 O O . GLU A 1 98 ? -2.778 -8.594 -2.887 1.00 96.88 98 GLU A O 1
ATOM 812 N N . LEU A 1 99 ? -1.871 -10.300 -4.051 1.00 96.19 99 LEU A N 1
ATOM 813 C CA . LEU A 1 99 ? -0.621 -9.639 -4.418 1.00 96.19 99 LEU A CA 1
ATOM 814 C C . LEU A 1 99 ? -0.329 -9.866 -5.905 1.00 96.19 99 LEU A C 1
ATOM 816 O O . LEU A 1 99 ? -0.226 -11.011 -6.342 1.00 96.19 99 LEU A O 1
ATOM 820 N N . TYR A 1 100 ? -0.152 -8.778 -6.652 1.00 94.81 100 TYR A N 1
ATOM 821 C CA . TYR A 1 100 ? 0.186 -8.790 -8.077 1.00 94.81 100 TYR A CA 1
ATOM 822 C C . TYR A 1 100 ? 1.556 -8.127 -8.285 1.00 94.81 100 TYR A C 1
ATOM 824 O O . TYR A 1 100 ? 1.767 -7.012 -7.801 1.00 94.81 100 TYR A O 1
ATOM 832 N N . LEU A 1 101 ? 2.483 -8.827 -8.949 1.00 91.75 101 LEU A N 1
ATOM 833 C CA . LEU A 1 101 ? 3.901 -8.445 -9.111 1.00 91.75 101 LEU A CA 1
ATOM 834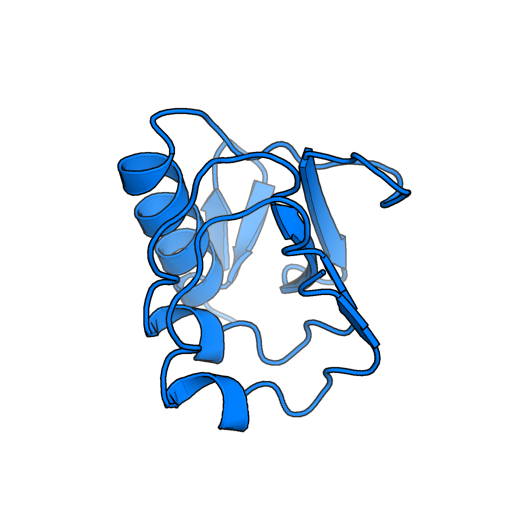 C C . LEU A 1 101 ? 4.417 -8.582 -10.556 1.00 91.75 101 LEU A C 1
ATOM 836 O O . LEU A 1 101 ? 5.613 -8.416 -10.774 1.00 91.75 101 LEU A O 1
ATOM 840 N N . ASP A 1 102 ? 3.555 -8.978 -11.491 1.00 82.25 102 ASP A N 1
ATOM 841 C CA . ASP A 1 102 ? 3.902 -9.320 -12.875 1.00 82.25 102 ASP A CA 1
ATOM 842 C C . ASP A 1 102 ? 4.385 -8.137 -13.727 1.00 82.25 102 ASP A C 1
ATOM 844 O O . ASP A 1 102 ? 3.987 -6.978 -13.455 1.00 82.25 102 ASP A O 1
#

pLDDT: mean 95.98, std 4.33, range [63.78, 98.69]

InterPro domains:
  IPR001611 Leucine-rich repeat [PF13855] (64-102)
  IPR032675 Leucine-rich repeat domain superfamily [G3DSA:3.80.10.10] (1-102)

Radius of gyration: 12.32 Å; chains: 1; bounding box: 27×28×31 Å

Sequence (102 aa):
MNIQQYHGIPLEIEECEFLTSLEEILHKKIPLVEKIRFQTFGFIVKDFQIIKLSIFGCHLSYIPESIGNLKKVKVLYLSENHLNQLPSSFQKLEMLEELYLD